Protein AF-A0A3S2VIX1-F1 (afdb_monomer_lite)

Structure (mmCIF, N/CA/C/O backbon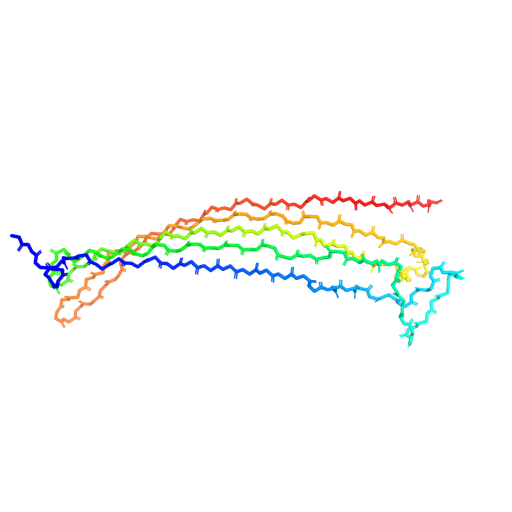e):
data_AF-A0A3S2VIX1-F1
#
_entry.id   AF-A0A3S2VIX1-F1
#
loop_
_atom_site.group_PDB
_atom_site.id
_atom_site.type_symbol
_atom_site.label_atom_id
_atom_site.label_alt_id
_atom_site.label_comp_id
_atom_site.label_asym_id
_atom_site.label_entity_id
_atom_site.label_seq_id
_atom_site.pdbx_PDB_ins_code
_atom_site.Cartn_x
_atom_site.Cartn_y
_atom_site.Cartn_z
_atom_site.occupancy
_atom_site.B_iso_or_equiv
_atom_site.auth_seq_id
_atom_site.auth_comp_id
_atom_site.auth_asym_id
_atom_site.auth_atom_id
_atom_site.pdbx_PDB_model_num
ATOM 1 N N . ARG A 1 1 ? -17.095 -20.732 28.061 1.00 46.91 1 ARG A N 1
ATOM 2 C CA . ARG A 1 1 ? -16.420 -20.996 26.765 1.00 46.91 1 ARG A CA 1
ATOM 3 C C . ARG A 1 1 ? -17.322 -20.384 25.707 1.00 46.91 1 ARG A C 1
ATOM 5 O O . ARG A 1 1 ? -18.407 -20.915 25.543 1.00 46.91 1 ARG A O 1
ATOM 12 N N . LEU A 1 2 ? -16.950 -19.245 25.122 1.00 51.06 2 LEU A N 1
ATOM 13 C CA . LEU A 1 2 ? -17.744 -18.605 24.065 1.00 51.06 2 LEU A CA 1
ATOM 14 C C . LEU A 1 2 ? -17.558 -19.406 22.773 1.00 51.06 2 LEU A C 1
ATOM 16 O O . LEU A 1 2 ? -16.425 -19.777 22.451 1.00 51.06 2 LEU A O 1
ATOM 20 N N . ALA A 1 3 ? -18.651 -19.739 22.088 1.00 57.62 3 ALA A N 1
ATOM 21 C CA . ALA A 1 3 ? -18.571 -20.293 20.744 1.00 57.62 3 ALA A CA 1
ATOM 22 C C . ALA A 1 3 ? -18.071 -19.189 19.785 1.00 57.62 3 ALA A C 1
ATOM 24 O O . ALA A 1 3 ? -18.241 -18.012 20.095 1.00 57.62 3 ALA A O 1
ATOM 25 N N . PRO A 1 4 ? -17.463 -19.513 18.626 1.00 61.47 4 PRO A N 1
ATOM 26 C CA . PRO A 1 4 ? -16.979 -18.507 17.669 1.00 61.47 4 PRO A CA 1
ATOM 27 C C . PRO A 1 4 ? -18.034 -17.459 17.273 1.00 61.47 4 PRO A C 1
ATOM 29 O O . PRO A 1 4 ? -17.694 -16.309 17.027 1.00 61.47 4 PRO A O 1
ATOM 32 N N . GLN A 1 5 ? -19.309 -17.854 17.279 1.00 65.81 5 GLN A N 1
ATOM 33 C CA . GLN A 1 5 ? -20.469 -17.004 16.996 1.00 65.81 5 GLN A CA 1
ATOM 34 C C . GLN A 1 5 ? -20.829 -16.002 18.113 1.00 65.81 5 GLN A C 1
ATOM 36 O O . GLN A 1 5 ? -21.554 -15.055 17.838 1.00 65.81 5 GLN A O 1
ATOM 41 N N . ASP A 1 6 ? -20.298 -16.160 19.329 1.00 79.81 6 ASP A N 1
ATOM 42 C CA . ASP A 1 6 ? -20.516 -15.235 20.455 1.00 79.81 6 ASP A CA 1
ATOM 43 C C . ASP A 1 6 ? -19.325 -14.275 20.651 1.00 79.81 6 ASP A C 1
ATOM 45 O O . ASP A 1 6 ? -19.187 -13.622 21.688 1.00 79.81 6 ASP A O 1
ATOM 49 N N . SER A 1 7 ? -18.389 -14.249 19.696 1.00 87.06 7 SER A N 1
ATOM 50 C CA . SER A 1 7 ? -17.207 -13.394 19.763 1.00 87.06 7 SER A CA 1
ATOM 51 C C . SER A 1 7 ? -17.592 -11.928 19.525 1.00 87.06 7 SER A C 1
ATOM 53 O O . SER A 1 7 ? -18.181 -11.629 18.489 1.00 87.06 7 SER A O 1
ATOM 55 N N . PRO A 1 8 ? -17.180 -10.983 20.392 1.00 93.12 8 PRO A N 1
ATOM 56 C CA . PRO A 1 8 ? -17.344 -9.549 20.127 1.00 93.12 8 PRO A CA 1
ATOM 57 C C . PRO A 1 8 ? -16.409 -9.037 19.016 1.00 93.12 8 PRO A C 1
ATOM 59 O O . PRO A 1 8 ? -16.492 -7.872 18.631 1.00 93.12 8 PRO A O 1
ATOM 62 N N . TRP A 1 9 ? -15.496 -9.882 18.526 1.00 94.88 9 TRP A N 1
ATOM 63 C CA . TRP A 1 9 ? -14.519 -9.551 17.493 1.00 94.88 9 TRP A CA 1
ATOM 64 C C . TRP A 1 9 ? -14.938 -10.046 16.106 1.00 94.88 9 TRP A C 1
ATOM 66 O O . TRP A 1 9 ? -15.166 -11.244 15.932 1.00 94.88 9 TRP A O 1
ATOM 76 N N . ASP A 1 10 ? -14.888 -9.149 15.120 1.00 95.50 10 ASP A N 1
ATOM 77 C CA . ASP A 1 10 ? -14.826 -9.454 13.683 1.00 95.50 10 ASP A CA 1
ATOM 78 C C . ASP A 1 10 ? -13.437 -9.061 13.162 1.00 95.50 10 ASP A C 1
ATOM 80 O O . ASP A 1 10 ? -13.040 -7.894 13.216 1.00 95.50 10 ASP A O 1
ATOM 84 N N . VAL A 1 11 ? -12.671 -10.041 12.681 1.00 96.94 11 VAL A N 1
ATOM 85 C CA . VAL A 1 11 ? -11.300 -9.838 12.205 1.00 96.94 11 VAL A CA 1
ATOM 86 C C . VAL A 1 11 ? -11.146 -10.412 10.803 1.00 96.94 11 VAL A C 1
ATOM 88 O O . VAL A 1 11 ? -11.430 -11.583 10.563 1.00 96.94 11 VAL A O 1
ATOM 91 N N . GLN A 1 12 ? -10.620 -9.600 9.887 1.00 98.19 12 GLN A N 1
ATOM 92 C CA . GLN A 1 12 ? -10.318 -9.998 8.516 1.00 98.19 12 GLN A CA 1
ATOM 93 C C . GLN A 1 12 ? -8.891 -9.599 8.136 1.00 98.19 12 GLN A C 1
ATOM 95 O O . GLN A 1 12 ? -8.517 -8.431 8.228 1.00 98.19 12 GLN A O 1
ATOM 100 N N . LEU A 1 13 ? -8.126 -10.567 7.629 1.00 98.31 13 LEU A N 1
ATOM 101 C CA . LEU A 1 13 ? -6.862 -10.333 6.938 1.00 98.31 13 LEU A CA 1
ATOM 102 C C . LEU A 1 13 ? -7.081 -10.474 5.429 1.00 98.31 13 LEU A C 1
ATOM 104 O O . LEU A 1 13 ? -7.580 -11.497 4.967 1.00 98.31 13 LEU A O 1
ATOM 108 N N . THR A 1 14 ? -6.679 -9.460 4.672 1.00 98.56 14 THR A N 1
ATOM 109 C CA . THR A 1 14 ? -6.657 -9.472 3.206 1.00 98.56 14 THR A CA 1
ATOM 110 C C . THR A 1 14 ? -5.217 -9.373 2.735 1.00 98.56 14 THR A C 1
ATOM 112 O O . THR A 1 14 ? -4.477 -8.511 3.206 1.00 98.56 14 THR A O 1
ATOM 115 N N . LEU A 1 15 ? -4.824 -10.238 1.805 1.00 98.25 15 LEU A N 1
ATOM 116 C CA . LEU A 1 15 ? -3.513 -10.221 1.161 1.00 98.25 15 LEU A CA 1
ATOM 117 C C . LEU A 1 15 ? -3.717 -10.046 -0.343 1.00 98.25 15 LEU A C 1
ATOM 119 O O . LEU A 1 15 ? -4.597 -10.688 -0.916 1.00 98.25 15 LEU A O 1
ATOM 123 N N . ALA A 1 16 ? -2.904 -9.208 -0.976 1.00 97.50 16 ALA A N 1
ATOM 124 C CA . ALA A 1 16 ? -2.885 -9.057 -2.424 1.00 97.50 16 ALA A CA 1
ATOM 125 C C . ALA A 1 16 ? -1.446 -9.010 -2.940 1.00 97.50 16 ALA A C 1
ATOM 127 O O . ALA A 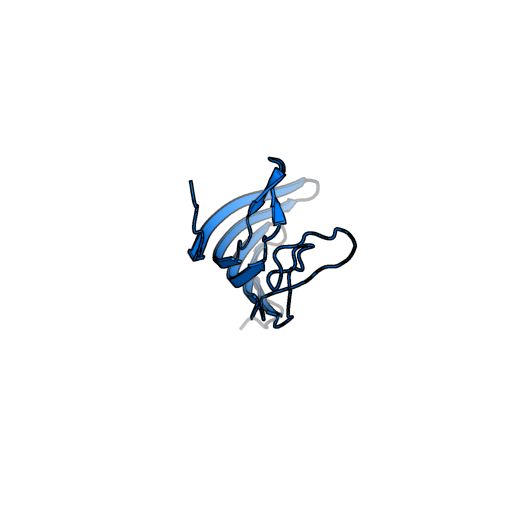1 16 ? -0.538 -8.525 -2.264 1.00 97.50 16 ALA A O 1
ATOM 128 N N . GLY A 1 17 ? -1.250 -9.527 -4.148 1.00 96.75 17 GLY A N 1
ATOM 129 C CA . GLY A 1 17 ? 0.032 -9.513 -4.831 1.00 96.75 17 GLY A CA 1
ATOM 130 C C . GLY A 1 17 ? -0.165 -9.331 -6.326 1.00 96.75 17 GLY A C 1
ATOM 131 O O . GLY A 1 17 ? -1.068 -9.932 -6.907 1.00 96.75 17 GLY A O 1
ATOM 132 N N . THR A 1 18 ? 0.693 -8.518 -6.929 1.00 94.75 18 THR A N 1
ATOM 133 C CA . THR A 1 18 ? 0.747 -8.293 -8.371 1.00 94.75 18 THR A CA 1
ATOM 134 C C . THR A 1 18 ? 2.150 -8.624 -8.846 1.00 94.75 18 THR A C 1
ATOM 136 O O . THR A 1 18 ? 3.131 -8.096 -8.322 1.00 94.75 18 THR A O 1
ATOM 139 N N . PHE A 1 19 ? 2.226 -9.494 -9.848 1.00 93.25 19 PHE A N 1
ATOM 140 C CA . PHE A 1 19 ? 3.467 -9.886 -10.497 1.00 93.25 19 PHE A CA 1
ATOM 141 C C . PHE A 1 19 ? 3.307 -9.629 -11.987 1.00 93.25 19 PHE A C 1
ATOM 143 O O . PHE A 1 19 ? 2.582 -10.355 -12.666 1.00 93.25 19 PHE A O 1
ATOM 150 N N . ASP A 1 20 ? 3.964 -8.586 -12.480 1.00 89.19 20 ASP A N 1
ATOM 151 C CA . ASP A 1 20 ? 4.010 -8.267 -13.901 1.00 89.19 20 ASP A CA 1
ATOM 152 C C . ASP A 1 20 ? 5.410 -8.544 -14.443 1.00 89.19 20 ASP A C 1
ATOM 154 O O . ASP A 1 20 ? 6.424 -8.223 -13.811 1.00 89.19 20 ASP A O 1
ATOM 158 N N . ARG A 1 21 ? 5.449 -9.196 -15.598 1.00 86.50 21 ARG A N 1
ATOM 159 C CA . ARG A 1 21 ? 6.650 -9.543 -16.366 1.00 86.50 21 ARG A CA 1
ATOM 160 C C . ARG A 1 21 ? 6.506 -9.106 -17.823 1.00 86.50 21 ARG A C 1
ATOM 162 O O . ARG A 1 21 ? 7.182 -9.652 -18.685 1.00 86.50 21 ARG A O 1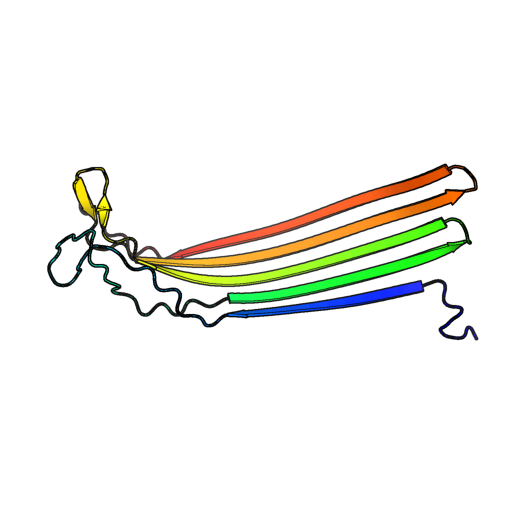
ATOM 169 N N . GLY A 1 22 ? 5.560 -8.214 -18.103 1.00 70.31 22 GLY A N 1
ATOM 170 C CA . GLY A 1 22 ? 5.305 -7.705 -19.433 1.00 70.31 22 GLY A CA 1
ATOM 171 C C . GLY A 1 22 ? 6.456 -6.842 -19.927 1.00 70.31 22 GLY A C 1
ATOM 172 O O . GLY A 1 22 ? 6.896 -5.913 -19.245 1.00 70.31 22 GLY A O 1
ATOM 173 N N . ASP A 1 23 ? 6.879 -7.116 -21.157 1.00 64.44 23 ASP A N 1
ATOM 174 C CA . ASP A 1 23 ? 7.834 -6.291 -21.885 1.00 64.44 23 ASP A CA 1
ATOM 175 C C . ASP A 1 23 ? 7.143 -4.971 -22.266 1.00 64.44 23 ASP A C 1
ATOM 177 O O . ASP A 1 23 ? 6.509 -4.829 -23.314 1.00 64.44 23 ASP A O 1
ATOM 181 N N . THR A 1 24 ? 7.200 -3.992 -21.366 1.00 60.00 24 THR A N 1
ATOM 182 C CA . THR A 1 24 ? 6.757 -2.623 -21.649 1.00 60.00 24 THR A CA 1
ATOM 183 C C . THR A 1 24 ? 7.887 -1.893 -22.351 1.00 60.00 24 THR A C 1
ATOM 185 O O . THR A 1 24 ? 8.688 -1.201 -21.730 1.00 60.00 24 THR A O 1
ATOM 188 N N . THR A 1 25 ? 7.964 -2.076 -23.665 1.00 64.81 25 THR A N 1
ATOM 189 C CA . THR A 1 25 ? 8.955 -1.401 -24.498 1.00 64.81 25 THR A CA 1
ATOM 190 C C . THR A 1 25 ? 8.447 -0.036 -24.941 1.00 64.81 25 THR A C 1
ATOM 192 O O . THR A 1 25 ? 7.442 0.070 -25.643 1.00 64.81 25 THR A O 1
ATOM 195 N N . SER A 1 26 ? 9.165 1.022 -24.562 1.00 64.19 26 SER A N 1
ATOM 196 C CA . SER A 1 26 ? 8.988 2.340 -25.171 1.00 64.19 26 SER A CA 1
ATOM 197 C C . SER A 1 26 ? 9.643 2.342 -26.548 1.00 64.19 26 SER A C 1
ATOM 199 O O . SER A 1 26 ? 10.833 2.046 -26.686 1.00 64.19 26 SER A O 1
ATOM 201 N N . TYR A 1 27 ? 8.851 2.658 -27.569 1.00 73.44 27 TYR A N 1
ATOM 202 C CA . TYR A 1 27 ? 9.336 2.823 -28.932 1.00 73.44 27 TYR A CA 1
ATOM 203 C C . TYR A 1 27 ? 9.438 4.306 -29.261 1.00 73.44 27 TYR A C 1
ATOM 205 O O . TYR A 1 27 ? 8.510 5.074 -29.005 1.00 73.44 27 TYR A O 1
ATOM 213 N N . THR A 1 28 ? 10.543 4.700 -29.879 1.00 75.81 28 THR A N 1
ATOM 214 C CA . THR A 1 28 ? 10.804 6.081 -30.265 1.00 75.81 28 THR A CA 1
ATOM 215 C C . THR A 1 28 ? 10.867 6.209 -31.787 1.00 75.81 28 THR A C 1
ATOM 217 O O . THR A 1 28 ? 11.312 5.289 -32.471 1.00 75.81 28 THR A O 1
ATOM 220 N N . PRO A 1 29 ? 10.434 7.333 -32.379 1.00 79.12 29 PRO A N 1
ATOM 221 C CA . PRO A 1 29 ? 10.544 7.584 -33.822 1.00 79.12 29 PRO A CA 1
ATOM 222 C C . PRO A 1 29 ? 11.989 7.833 -34.302 1.00 79.12 29 PRO A C 1
ATOM 224 O O . PRO A 1 29 ? 12.201 8.370 -35.387 1.00 79.12 29 PRO A O 1
ATOM 227 N N . PHE A 1 30 ? 13.001 7.496 -33.500 1.00 79.06 30 PHE A N 1
ATOM 228 C CA . PHE A 1 30 ? 14.409 7.696 -33.814 1.00 79.06 30 PHE A CA 1
ATOM 229 C C . PHE A 1 30 ? 15.076 6.361 -34.140 1.00 79.06 30 PHE A C 1
ATOM 231 O O . PHE A 1 30 ? 14.999 5.415 -33.364 1.00 79.06 30 PHE A O 1
ATOM 238 N N . ASN A 1 31 ? 15.748 6.278 -35.287 1.00 79.44 31 ASN A N 1
ATOM 239 C CA . ASN A 1 31 ? 16.518 5.101 -35.661 1.00 79.44 31 ASN A CA 1
ATOM 240 C C . ASN A 1 31 ? 17.980 5.255 -35.200 1.00 79.44 31 ASN A C 1
ATOM 242 O O . ASN A 1 31 ? 18.740 5.998 -35.830 1.00 79.44 31 ASN A O 1
ATOM 246 N N . PRO A 1 32 ? 18.424 4.516 -34.169 1.00 69.44 32 PRO A N 1
ATOM 247 C CA . PRO A 1 32 ? 19.789 4.620 -33.661 1.00 69.44 32 PRO A CA 1
ATOM 248 C C . PRO A 1 32 ? 20.844 4.098 -34.645 1.00 69.44 32 PRO A C 1
ATOM 250 O O . PRO A 1 32 ? 21.998 4.508 -34.569 1.00 69.44 32 PRO A O 1
ATOM 253 N N . ALA A 1 33 ? 20.473 3.236 -35.599 1.00 75.88 33 ALA A N 1
ATOM 254 C CA . ALA A 1 33 ? 21.417 2.674 -36.564 1.00 75.88 33 ALA A CA 1
ATOM 255 C C . ALA A 1 33 ? 21.891 3.694 -37.611 1.00 75.88 33 ALA A C 1
ATOM 257 O O . ALA A 1 33 ? 22.950 3.512 -38.208 1.00 75.88 33 ALA A O 1
ATOM 258 N N . ASN A 1 34 ? 21.109 4.745 -37.872 1.00 79.50 34 ASN A N 1
ATOM 259 C CA . ASN A 1 34 ? 21.435 5.749 -38.888 1.00 79.50 34 ASN A CA 1
ATOM 260 C C . ASN A 1 34 ? 21.188 7.204 -38.450 1.00 79.50 34 ASN A C 1
ATOM 262 O O . ASN A 1 34 ? 21.399 8.115 -39.246 1.00 79.50 34 ASN A O 1
ATOM 266 N N . GLY A 1 35 ? 20.744 7.434 -37.212 1.00 74.94 35 GLY A N 1
ATOM 267 C CA . GLY A 1 35 ? 20.505 8.765 -36.656 1.00 74.94 35 GLY A CA 1
ATOM 268 C C . GLY A 1 35 ? 19.284 9.500 -37.223 1.00 74.94 35 GLY A C 1
ATOM 269 O O . GLY A 1 35 ? 19.171 10.711 -37.043 1.00 74.94 35 GLY A O 1
ATOM 270 N N . HIS A 1 36 ? 18.391 8.809 -37.938 1.00 80.81 36 HIS A N 1
ATOM 271 C CA . HIS A 1 36 ? 17.254 9.423 -38.627 1.00 80.81 36 HIS A CA 1
ATOM 272 C C . HIS A 1 36 ? 15.978 9.416 -37.774 1.00 80.81 36 HIS A C 1
ATOM 274 O O . HIS A 1 36 ? 15.633 8.403 -37.168 1.00 80.81 36 HIS A O 1
ATOM 280 N N . PHE A 1 37 ? 15.226 10.517 -37.807 1.00 79.31 37 PHE A N 1
ATOM 281 C CA . PHE A 1 37 ? 13.912 10.636 -37.173 1.00 79.31 37 PHE A CA 1
ATOM 282 C C . PHE A 1 37 ? 12.779 10.438 -38.194 1.00 79.31 37 PHE A C 1
ATOM 284 O O . PHE A 1 37 ? 12.727 11.133 -39.206 1.00 79.31 37 PHE A O 1
ATOM 291 N N . ASP A 1 38 ? 11.843 9.530 -37.919 1.00 80.44 38 ASP A N 1
ATOM 292 C CA . ASP A 1 38 ? 10.631 9.298 -38.710 1.00 80.44 38 ASP A CA 1
ATOM 293 C C . ASP A 1 38 ? 9.411 9.132 -37.795 1.00 80.44 38 ASP A C 1
ATOM 295 O O . ASP A 1 38 ? 9.239 8.121 -37.119 1.00 80.44 38 ASP A O 1
ATOM 299 N N . LYS A 1 39 ? 8.508 10.114 -37.815 1.00 81.50 39 LYS A N 1
ATOM 300 C CA . LYS A 1 39 ? 7.299 10.114 -36.977 1.00 81.50 39 LYS A CA 1
ATOM 301 C C . LYS A 1 39 ? 6.326 8.961 -37.260 1.00 81.50 39 LYS A C 1
ATOM 303 O O . LYS A 1 39 ? 5.421 8.745 -36.461 1.00 81.50 39 LYS A O 1
ATOM 308 N N . PHE A 1 40 ? 6.463 8.265 -38.388 1.00 85.56 40 PHE A N 1
ATOM 309 C CA . PHE A 1 40 ? 5.593 7.151 -38.772 1.00 85.56 40 PHE A CA 1
ATOM 310 C C . PHE A 1 40 ? 6.218 5.780 -38.525 1.00 85.56 40 PHE A C 1
ATOM 312 O O . PHE A 1 40 ? 5.568 4.762 -38.764 1.00 85.56 40 PHE A O 1
ATOM 319 N N . LYS A 1 41 ? 7.465 5.734 -38.048 1.00 82.56 41 LYS A N 1
ATOM 320 C CA . LYS A 1 41 ? 8.174 4.485 -37.804 1.00 82.56 41 LYS A CA 1
ATOM 321 C C . LYS A 1 41 ? 8.943 4.555 -36.499 1.00 82.56 41 LYS A C 1
ATOM 323 O O . LYS A 1 41 ? 9.859 5.354 -36.353 1.00 82.56 41 LYS A O 1
ATOM 328 N N . THR A 1 42 ? 8.596 3.671 -35.576 1.00 80.31 42 THR A N 1
ATOM 329 C CA . THR A 1 42 ? 9.210 3.630 -34.254 1.00 80.31 42 THR A CA 1
ATOM 330 C C . THR A 1 42 ? 10.171 2.455 -34.116 1.00 80.31 42 THR A C 1
ATOM 332 O O . THR A 1 42 ? 9.966 1.387 -34.692 1.00 80.31 42 THR A O 1
ATOM 335 N N . TYR A 1 43 ? 11.221 2.657 -33.336 1.00 76.81 43 TYR A N 1
ATOM 336 C CA . TYR A 1 43 ? 12.276 1.704 -33.035 1.00 76.81 43 TYR A CA 1
ATOM 337 C C . TYR A 1 43 ? 12.397 1.595 -31.520 1.00 76.81 43 TYR A C 1
ATOM 339 O O . TYR A 1 43 ? 12.019 2.507 -30.793 1.00 76.81 43 TYR A O 1
ATOM 347 N N . SER A 1 44 ? 12.929 0.483 -31.036 1.00 71.75 44 SER A N 1
ATOM 348 C CA . SER A 1 44 ? 13.445 0.423 -29.677 1.00 71.75 44 SER A CA 1
ATOM 349 C C . SER A 1 44 ? 14.820 -0.211 -29.730 1.00 71.75 44 SER A C 1
ATOM 351 O O . SER A 1 44 ? 15.012 -1.226 -30.403 1.00 71.75 44 SER A O 1
ATOM 353 N N . SER A 1 45 ? 15.782 0.434 -29.080 1.00 67.75 45 SER A N 1
ATOM 354 C CA . SER A 1 45 ? 17.132 -0.103 -28.899 1.00 67.75 45 SER A CA 1
ATOM 355 C C . SER A 1 45 ? 17.245 -1.011 -27.672 1.00 67.75 45 SER A C 1
ATOM 357 O O . SER A 1 45 ? 18.283 -1.641 -27.469 1.00 67.75 45 SER A O 1
ATOM 359 N N . LEU A 1 46 ? 16.183 -1.072 -26.864 1.00 71.25 46 LEU A N 1
ATOM 360 C CA . LEU A 1 46 ? 16.146 -1.752 -25.581 1.00 71.25 46 LEU A CA 1
ATOM 361 C C . LEU A 1 46 ? 15.397 -3.086 -25.687 1.00 71.25 46 LEU A C 1
ATOM 363 O O . LEU A 1 46 ? 14.397 -3.206 -26.394 1.00 71.25 46 LEU A O 1
ATOM 367 N N . ASP A 1 47 ? 15.863 -4.066 -24.915 1.00 71.75 47 ASP A N 1
ATOM 368 C CA . ASP A 1 47 ? 15.101 -5.254 -24.508 1.00 71.75 47 ASP A CA 1
ATOM 369 C C . ASP A 1 47 ? 14.764 -5.087 -23.012 1.00 71.75 47 ASP A C 1
ATOM 371 O O . ASP A 1 47 ? 15.457 -5.656 -22.158 1.00 71.75 47 ASP A O 1
ATOM 375 N N . PRO A 1 48 ? 13.802 -4.206 -22.664 1.00 69.00 48 PRO A N 1
ATOM 376 C CA . PRO A 1 48 ? 13.604 -3.788 -21.287 1.00 69.00 48 PRO A CA 1
ATOM 377 C C . PRO A 1 48 ? 13.013 -4.932 -20.469 1.00 69.00 48 PRO A C 1
ATOM 379 O O . PRO A 1 48 ? 11.898 -5.388 -20.708 1.00 69.00 48 PRO A O 1
ATOM 382 N N . LYS A 1 49 ? 13.738 -5.355 -19.429 1.00 74.62 49 LYS A N 1
ATOM 383 C CA . LYS A 1 49 ? 13.254 -6.327 -18.435 1.00 74.62 49 LYS A CA 1
ATOM 384 C C . LYS A 1 49 ? 12.417 -5.635 -17.360 1.00 74.62 49 LYS A C 1
ATOM 386 O 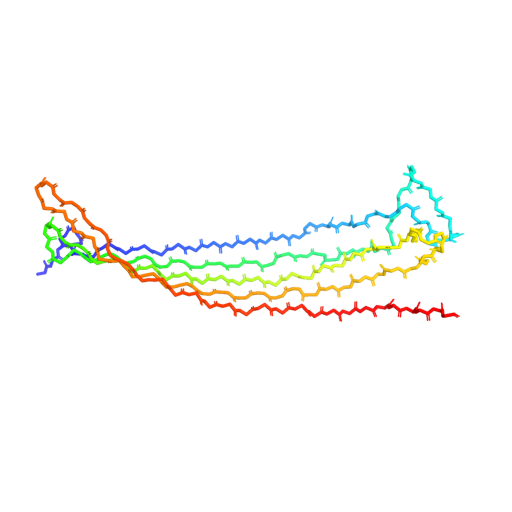O . LYS A 1 49 ? 12.677 -5.785 -16.162 1.00 74.62 49 LYS A O 1
ATOM 391 N N . ASN A 1 50 ? 11.433 -4.854 -17.802 1.00 81.38 50 ASN A N 1
ATOM 392 C CA . ASN A 1 50 ? 10.485 -4.203 -16.912 1.00 81.38 50 ASN A CA 1
ATOM 393 C C . ASN A 1 50 ? 9.696 -5.272 -16.163 1.00 81.38 50 ASN A C 1
ATOM 395 O O . ASN A 1 50 ? 9.251 -6.275 -16.719 1.00 81.38 50 ASN A O 1
ATOM 399 N N . LYS A 1 51 ? 9.566 -5.076 -14.858 1.00 87.81 51 LYS A N 1
ATOM 400 C CA . LYS A 1 51 ? 8.791 -5.961 -14.000 1.00 87.81 51 LYS A CA 1
ATOM 401 C C . LYS A 1 51 ? 8.175 -5.152 -12.885 1.00 87.81 51 LYS A C 1
ATOM 403 O O . LYS A 1 51 ? 8.760 -4.170 -12.441 1.00 87.81 51 LYS A O 1
ATOM 408 N N . LEU A 1 52 ? 7.031 -5.605 -12.406 1.00 90.38 52 LEU A N 1
ATOM 409 C CA . LEU A 1 52 ? 6.428 -5.092 -11.189 1.00 90.38 52 LEU A CA 1
ATOM 410 C C . LEU A 1 52 ? 6.265 -6.254 -10.224 1.00 90.38 52 LEU A C 1
ATOM 412 O O . LEU A 1 52 ? 5.595 -7.237 -10.541 1.00 90.38 52 LEU A O 1
ATOM 416 N N . ASP A 1 53 ? 6.878 -6.124 -9.055 1.00 92.44 53 ASP A N 1
ATOM 417 C CA . ASP A 1 53 ? 6.597 -6.963 -7.900 1.00 92.44 53 ASP A CA 1
ATOM 418 C C . ASP A 1 53 ? 5.954 -6.069 -6.842 1.00 92.44 53 ASP A C 1
ATOM 420 O O . ASP A 1 53 ? 6.609 -5.187 -6.287 1.00 92.44 53 ASP A O 1
ATOM 424 N N . GLN A 1 54 ? 4.661 -6.268 -6.587 1.00 96.12 54 GLN A N 1
ATOM 425 C CA . GLN A 1 54 ? 3.909 -5.510 -5.591 1.00 96.12 54 GLN A CA 1
ATOM 426 C C . GLN A 1 54 ? 3.188 -6.458 -4.641 1.00 96.12 54 GLN A C 1
ATOM 428 O O . GLN A 1 54 ? 2.583 -7.443 -5.062 1.00 96.12 54 GLN A O 1
ATOM 433 N N . GLY A 1 55 ? 3.205 -6.124 -3.355 1.00 97.94 55 GLY A N 1
ATOM 434 C CA . GLY A 1 55 ? 2.465 -6.837 -2.323 1.00 97.94 55 GLY A CA 1
ATOM 435 C C . GLY A 1 55 ? 1.755 -5.877 -1.384 1.00 97.94 55 GLY A C 1
ATOM 436 O O . GLY A 1 55 ? 2.248 -4.780 -1.110 1.00 97.94 55 GLY A O 1
ATOM 437 N N . SER A 1 56 ? 0.601 -6.296 -0.873 1.00 98.06 56 SER A N 1
ATOM 438 C CA . SER A 1 56 ? -0.108 -5.581 0.180 1.00 98.06 56 SER A CA 1
ATOM 439 C C . SER A 1 56 ? -0.806 -6.520 1.158 1.00 98.06 56 SER A C 1
ATOM 441 O O . SER A 1 56 ? -1.200 -7.642 0.830 1.00 98.06 56 SER A O 1
ATOM 443 N N . ALA A 1 57 ? -0.941 -6.044 2.391 1.00 98.56 57 ALA A N 1
ATOM 444 C CA . ALA A 1 57 ? -1.657 -6.707 3.465 1.00 98.56 57 ALA A CA 1
ATOM 445 C C . ALA A 1 57 ? -2.540 -5.690 4.188 1.00 98.56 57 ALA A C 1
ATOM 447 O O . ALA A 1 57 ? -2.094 -4.586 4.505 1.00 98.56 57 ALA A O 1
ATOM 448 N N . VAL A 1 58 ? -3.784 -6.070 4.468 1.00 98.69 58 VAL A N 1
ATOM 449 C CA . VAL A 1 58 ? -4.740 -5.255 5.219 1.00 98.69 58 VAL A CA 1
ATOM 450 C C . VAL A 1 58 ? -5.344 -6.096 6.329 1.00 98.69 58 VAL A C 1
ATOM 452 O O . VAL A 1 58 ? -5.987 -7.109 6.061 1.00 98.69 58 VAL A O 1
ATOM 455 N N . LEU A 1 59 ? -5.159 -5.663 7.572 1.00 98.75 59 LEU A N 1
ATOM 456 C CA . LEU A 1 59 ? -5.807 -6.239 8.742 1.00 98.75 59 LEU A CA 1
ATOM 457 C C . LEU A 1 59 ? -6.917 -5.296 9.203 1.00 98.75 59 LEU A C 1
ATOM 459 O O . LEU A 1 59 ? -6.644 -4.173 9.626 1.00 98.75 59 LEU A O 1
ATOM 463 N N . ARG A 1 60 ? -8.163 -5.766 9.148 1.00 98.56 60 ARG A N 1
ATOM 464 C CA . ARG A 1 60 ? -9.307 -5.118 9.791 1.00 98.56 60 ARG A CA 1
ATOM 465 C C . ARG A 1 60 ? -9.657 -5.882 11.058 1.00 98.56 60 ARG A C 1
ATOM 467 O O . ARG A 1 60 ? -9.841 -7.092 11.003 1.00 98.56 60 ARG A O 1
ATOM 474 N N . ALA A 1 61 ? -9.816 -5.165 12.161 1.00 98.44 61 ALA A N 1
ATOM 475 C CA . ALA A 1 61 ? -10.390 -5.687 13.391 1.00 98.44 61 ALA A CA 1
ATOM 476 C C . ALA A 1 61 ? -11.503 -4.753 13.868 1.00 98.44 61 ALA A C 1
ATOM 478 O O . ALA A 1 61 ? -11.294 -3.546 13.976 1.00 98.44 61 ALA A O 1
ATOM 479 N N . ILE A 1 62 ? -12.675 -5.309 14.145 1.00 98.00 62 ILE A N 1
ATOM 480 C CA . ILE A 1 62 ? -13.813 -4.622 14.747 1.00 98.00 62 ILE A CA 1
ATOM 481 C C . ILE A 1 62 ? -14.094 -5.300 16.083 1.00 98.00 62 ILE A C 1
ATOM 483 O O . ILE A 1 62 ? -14.166 -6.525 16.151 1.00 98.00 62 ILE A O 1
ATOM 487 N N . TYR A 1 63 ? -14.238 -4.501 17.131 1.00 97.50 63 TYR A N 1
ATOM 488 C CA . TYR A 1 63 ? -14.650 -4.936 18.454 1.00 97.50 63 TYR A CA 1
ATOM 489 C C . TYR A 1 63 ? -15.974 -4.278 18.817 1.00 97.50 63 TYR A C 1
ATOM 491 O O . TYR A 1 63 ? -16.056 -3.049 18.882 1.00 97.50 63 TYR A O 1
ATOM 499 N N . SER A 1 64 ? -16.991 -5.092 19.067 1.00 97.06 64 SER A N 1
ATOM 500 C CA . SER A 1 64 ? -18.273 -4.636 19.598 1.00 97.06 64 SER A CA 1
ATOM 501 C C . SER A 1 64 ? -18.116 -4.414 21.099 1.00 97.06 64 SER A C 1
ATOM 503 O O . SER A 1 64 ? -17.872 -5.361 21.848 1.00 97.06 64 SER A O 1
ATOM 505 N N . ILE A 1 65 ? -18.184 -3.154 21.527 1.00 95.88 65 ILE A N 1
ATOM 506 C CA . ILE A 1 65 ? -18.116 -2.783 22.946 1.00 95.88 65 ILE A CA 1
ATOM 507 C C . ILE A 1 65 ? -19.462 -3.108 23.601 1.00 95.88 65 ILE A C 1
ATOM 509 O O . ILE A 1 65 ? -19.492 -3.690 24.684 1.00 95.88 65 ILE A O 1
ATOM 513 N N . ASP A 1 66 ? -20.547 -2.767 22.905 1.00 94.50 66 ASP A N 1
ATOM 514 C CA . ASP A 1 66 ? -21.932 -3.116 23.211 1.00 94.50 66 ASP A CA 1
ATOM 515 C C . ASP A 1 66 ? -22.779 -3.107 21.918 1.00 94.50 66 ASP A C 1
ATOM 517 O O . ASP A 1 66 ? -22.234 -2.985 20.817 1.00 94.50 66 ASP A O 1
ATOM 521 N N . ASP A 1 67 ? -24.102 -3.241 22.050 1.00 93.38 67 ASP A N 1
ATOM 522 C CA . ASP A 1 67 ? -25.052 -3.294 20.925 1.00 93.38 67 ASP A CA 1
ATOM 523 C C . ASP A 1 67 ? -25.132 -1.989 20.107 1.00 93.38 67 ASP A C 1
ATOM 525 O O . ASP A 1 67 ? -25.629 -1.993 18.983 1.00 93.38 67 ASP A O 1
ATOM 529 N N . HIS A 1 68 ? -24.642 -0.873 20.650 1.00 95.94 68 HIS A N 1
ATOM 530 C CA . HIS A 1 68 ? -24.739 0.469 20.074 1.00 95.94 68 HIS A CA 1
ATOM 531 C C . HIS A 1 68 ? -23.376 1.069 19.723 1.00 95.94 68 HIS A C 1
ATOM 533 O O . HIS A 1 68 ? -23.331 2.124 19.096 1.00 95.94 68 H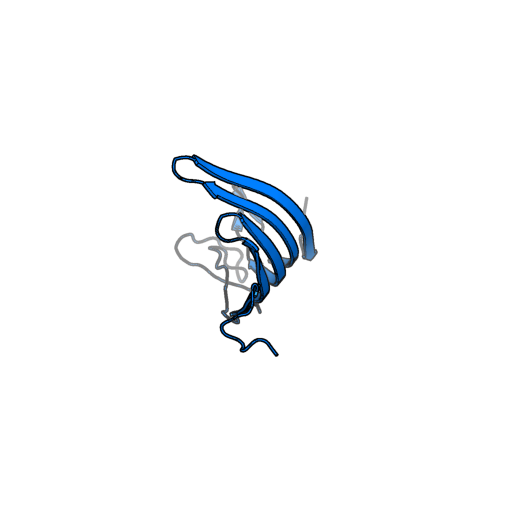IS A O 1
ATOM 539 N N . LEU A 1 69 ? -22.266 0.453 20.137 1.00 97.00 69 LEU A N 1
ATOM 540 C CA . LEU A 1 69 ? -20.927 1.025 20.025 1.00 97.00 69 LEU A CA 1
ATOM 541 C C . LEU A 1 69 ? -19.896 -0.021 19.597 1.00 97.00 69 LEU A C 1
ATOM 543 O O . LEU A 1 69 ? -19.693 -1.041 20.258 1.00 97.00 69 LEU A O 1
ATOM 547 N N . ASN A 1 70 ? -19.151 0.282 18.534 1.00 98.06 70 ASN A N 1
ATOM 548 C CA . ASN A 1 70 ? -18.008 -0.521 18.115 1.00 98.06 70 ASN A CA 1
ATOM 549 C C . ASN A 1 70 ? -16.751 0.314 17.876 1.00 98.06 70 ASN A C 1
ATOM 551 O O . ASN A 1 70 ? -16.793 1.488 17.503 1.00 98.06 70 ASN A O 1
ATOM 555 N N . PHE A 1 71 ? -15.611 -0.337 18.072 1.00 98.44 71 PHE A N 1
ATOM 556 C CA . PHE A 1 71 ? -14.302 0.175 17.713 1.00 98.44 71 PHE A CA 1
ATOM 557 C C . PHE A 1 71 ? -13.764 -0.592 16.510 1.00 98.44 71 PHE A C 1
ATOM 559 O O . PHE A 1 71 ? -13.717 -1.820 16.524 1.00 98.44 71 PHE A O 1
ATOM 566 N N . LYS A 1 72 ? -13.308 0.123 15.486 1.00 98.56 72 LYS A N 1
ATOM 567 C CA . LYS A 1 72 ? -12.711 -0.449 14.280 1.00 98.56 72 LYS A CA 1
ATOM 568 C C . LYS A 1 72 ? -11.276 0.035 14.123 1.00 98.56 72 LYS A C 1
ATOM 570 O O . LYS A 1 72 ? -10.995 1.226 14.185 1.00 98.56 72 LYS A O 1
ATOM 575 N N . SER A 1 73 ? -10.380 -0.902 13.854 1.00 98.69 73 SER A N 1
ATOM 576 C CA . SER A 1 73 ? -8.990 -0.668 13.479 1.00 98.69 73 SER A CA 1
ATOM 577 C C . SER A 1 73 ? -8.744 -1.238 12.087 1.00 98.69 73 SER A C 1
ATOM 579 O O . SER A 1 73 ? -9.126 -2.379 11.809 1.00 98.69 73 SER A O 1
ATOM 581 N N . VAL A 1 74 ? -8.115 -0.458 11.210 1.00 98.62 74 VAL A N 1
ATOM 582 C CA . VAL A 1 74 ? -7.654 -0.926 9.897 1.00 98.62 74 VAL A CA 1
ATOM 583 C C . VAL A 1 74 ? -6.185 -0.576 9.739 1.00 98.62 74 VAL A C 1
ATOM 585 O O . VAL A 1 74 ? -5.824 0.596 9.662 1.00 98.62 74 VAL A O 1
ATOM 588 N N . THR A 1 75 ? -5.339 -1.596 9.670 1.00 98.81 75 THR A N 1
ATOM 589 C CA . THR A 1 75 ? -3.914 -1.451 9.371 1.00 98.81 75 THR A CA 1
ATOM 590 C C . THR A 1 75 ? -3.676 -1.923 7.948 1.00 98.81 75 THR A C 1
ATOM 592 O O . THR A 1 75 ? -3.997 -3.068 7.631 1.00 98.81 75 THR A O 1
ATOM 595 N N . ALA A 1 76 ? -3.094 -1.081 7.099 1.00 98.56 76 ALA A N 1
ATOM 596 C CA . ALA A 1 76 ? -2.666 -1.487 5.766 1.00 98.56 76 ALA A CA 1
ATOM 597 C C . ALA A 1 76 ? -1.164 -1.292 5.595 1.00 98.56 76 ALA A C 1
ATOM 599 O O . ALA A 1 76 ? -0.577 -0.334 6.098 1.00 98.56 76 ALA A O 1
ATOM 600 N N . TRP A 1 77 ? -0.550 -2.187 4.838 1.00 98.50 77 TRP A N 1
ATOM 601 C CA . TRP A 1 77 ? 0.828 -2.078 4.397 1.00 98.50 77 TRP A CA 1
ATOM 602 C C . TRP A 1 77 ? 0.916 -2.497 2.936 1.00 98.50 77 TRP A C 1
ATOM 604 O O . TRP A 1 77 ? 0.292 -3.480 2.539 1.00 98.50 77 TRP A O 1
ATOM 614 N N . SER A 1 78 ? 1.680 -1.761 2.136 1.00 98.06 78 SER A N 1
ATOM 615 C CA . SER A 1 78 ? 1.965 -2.130 0.753 1.00 98.06 78 SER A CA 1
ATOM 616 C C . SER A 1 78 ? 3.376 -1.719 0.368 1.00 98.06 78 SER A C 1
ATOM 618 O O . SER A 1 78 ? 3.885 -0.687 0.815 1.00 98.06 78 SER A O 1
ATOM 620 N N . GLU A 1 79 ? 3.981 -2.512 -0.504 1.00 97.88 79 GLU A N 1
ATOM 621 C CA . GLU A 1 79 ? 5.290 -2.251 -1.087 1.00 97.88 79 GLU A CA 1
ATOM 622 C C . GLU A 1 79 ? 5.301 -2.636 -2.564 1.00 97.88 79 GLU A C 1
ATOM 624 O O . GLU A 1 79 ? 4.621 -3.584 -2.963 1.00 97.88 79 GLU A O 1
ATOM 629 N N . PHE A 1 80 ? 6.081 -1.906 -3.360 1.00 96.06 80 PHE A N 1
ATOM 630 C CA . PHE A 1 80 ? 6.459 -2.327 -4.701 1.00 96.06 80 PHE A CA 1
ATOM 631 C C . PHE A 1 80 ? 7.930 -2.030 -4.999 1.00 96.06 80 PHE A C 1
ATOM 633 O O . PHE A 1 80 ? 8.511 -1.069 -4.479 1.00 96.06 80 PHE A O 1
ATOM 640 N N . ASP A 1 81 ? 8.492 -2.843 -5.890 1.00 92.56 81 ASP A N 1
ATOM 641 C CA . ASP A 1 81 ? 9.780 -2.632 -6.548 1.00 92.56 81 ASP A CA 1
ATOM 642 C C . ASP A 1 81 ? 9.577 -2.783 -8.061 1.00 92.56 81 ASP A C 1
ATOM 644 O O . ASP A 1 81 ? 9.095 -3.816 -8.541 1.00 92.56 81 ASP A O 1
ATOM 648 N N . GLN A 1 82 ? 9.884 -1.718 -8.797 1.00 90.88 82 GLN A N 1
ATOM 649 C CA . GLN A 1 82 ? 9.669 -1.635 -10.232 1.00 90.88 82 GLN A CA 1
ATOM 650 C C . GLN A 1 82 ? 10.889 -1.012 -10.924 1.00 90.88 82 GLN A C 1
ATOM 652 O O . GLN A 1 82 ? 11.058 0.212 -10.880 1.00 90.88 82 GLN A O 1
ATOM 657 N N . PRO A 1 83 ? 11.733 -1.809 -11.601 1.00 87.88 83 PRO A N 1
ATOM 658 C CA . PRO A 1 83 ? 12.618 -1.286 -12.629 1.00 87.88 83 PRO A CA 1
ATOM 659 C C . PRO A 1 83 ? 11.798 -0.841 -13.844 1.00 87.88 83 PRO A C 1
ATOM 661 O O . PRO A 1 83 ? 10.929 -1.567 -14.331 1.00 87.88 83 PRO A O 1
ATOM 664 N N . VAL A 1 84 ? 12.098 0.361 -14.320 1.00 86.06 84 VAL A N 1
ATOM 665 C CA . VAL A 1 84 ? 11.531 0.963 -15.523 1.00 86.06 84 VAL A CA 1
ATOM 666 C C . VAL A 1 84 ? 12.690 1.397 -16.406 1.00 86.06 84 VAL A C 1
ATOM 668 O O . VAL A 1 84 ? 13.337 2.414 -16.155 1.00 86.06 84 VAL A O 1
ATOM 671 N N . ASP A 1 85 ? 12.956 0.584 -17.415 1.00 80.69 85 ASP A N 1
ATOM 672 C CA . ASP A 1 85 ? 13.887 0.832 -18.501 1.00 80.69 85 ASP A CA 1
ATOM 673 C C . ASP A 1 85 ? 13.106 1.357 -19.707 1.00 80.69 85 ASP A C 1
ATOM 675 O O . ASP A 1 85 ? 12.142 0.729 -20.165 1.00 80.69 85 ASP A O 1
ATOM 679 N N . TYR A 1 86 ? 13.470 2.546 -20.180 1.00 76.62 86 TYR A N 1
ATOM 680 C CA . TYR A 1 86 ? 12.790 3.188 -21.296 1.00 76.62 86 TYR A CA 1
ATOM 681 C C . TYR A 1 86 ? 13.738 4.005 -22.176 1.00 76.62 86 TYR A C 1
ATOM 683 O O . TYR A 1 86 ? 14.676 4.663 -21.714 1.00 76.62 86 TYR A O 1
ATOM 691 N N . ASP A 1 87 ? 13.432 3.978 -23.473 1.00 76.06 87 ASP A N 1
ATOM 692 C CA . ASP A 1 87 ? 14.100 4.743 -24.518 1.00 76.06 87 ASP A CA 1
ATOM 693 C C . ASP A 1 87 ? 13.326 6.052 -24.725 1.00 76.06 87 ASP A C 1
ATOM 695 O O . ASP A 1 87 ? 12.132 6.042 -25.030 1.00 76.06 87 ASP A O 1
ATOM 699 N N . ASN A 1 88 ? 14.009 7.175 -24.524 1.00 73.88 88 ASN A N 1
ATOM 700 C CA . ASN A 1 88 ? 13.522 8.531 -24.773 1.00 73.88 88 ASN A CA 1
ATOM 701 C C . ASN A 1 88 ? 14.298 9.218 -25.911 1.00 73.88 88 ASN A C 1
ATOM 703 O O . ASN A 1 88 ? 14.252 10.443 -26.050 1.00 73.88 88 ASN A O 1
ATOM 707 N N . SER A 1 89 ? 15.041 8.454 -26.715 1.00 74.12 89 SER A N 1
ATOM 708 C CA . SER A 1 89 ? 15.780 8.972 -27.865 1.00 74.12 89 SER A CA 1
ATOM 709 C C . SER A 1 89 ? 14.823 9.648 -28.838 1.00 74.12 89 SER A C 1
ATOM 711 O O . SER A 1 89 ? 13.711 9.185 -29.086 1.00 74.12 89 SER A O 1
ATOM 713 N N . GLY A 1 90 ? 15.226 10.778 -29.403 1.00 69.50 90 GLY A N 1
ATOM 714 C CA . GLY A 1 90 ? 14.303 11.552 -30.214 1.00 69.50 90 GLY A CA 1
ATOM 715 C C . GLY A 1 90 ? 14.817 12.929 -30.563 1.00 69.50 90 GLY A C 1
ATOM 716 O O . GLY A 1 90 ? 15.918 13.344 -30.194 1.00 69.50 90 GLY A O 1
ATOM 717 N N . GLN A 1 91 ? 13.988 13.656 -31.301 1.00 66.56 91 GLN A N 1
ATOM 718 C CA . GLN A 1 91 ? 14.249 15.052 -31.594 1.00 66.56 91 GLN A CA 1
ATOM 719 C C . GLN A 1 91 ? 13.752 15.908 -30.428 1.00 66.56 91 GLN A C 1
ATOM 721 O O . GLN A 1 91 ? 12.564 15.889 -30.106 1.00 66.56 91 GLN A O 1
ATOM 726 N N . ALA A 1 92 ? 14.651 16.658 -29.786 1.00 61.56 92 ALA A N 1
ATOM 727 C CA . ALA A 1 92 ? 14.232 17.657 -28.814 1.00 61.56 92 ALA A CA 1
ATOM 728 C C . ALA A 1 92 ? 13.455 18.775 -29.531 1.00 61.56 92 ALA A C 1
ATOM 730 O O . ALA A 1 92 ? 13.732 19.093 -30.688 1.00 61.56 92 ALA A O 1
ATOM 731 N N . ASN A 1 93 ? 12.533 19.438 -28.827 1.00 55.97 93 ASN A N 1
ATOM 732 C CA . ASN A 1 93 ? 11.790 20.589 -29.366 1.00 55.97 93 ASN A CA 1
ATOM 733 C C . ASN A 1 93 ? 12.703 21.747 -29.826 1.00 55.97 93 ASN A C 1
ATOM 735 O O . ASN A 1 93 ? 12.260 22.616 -30.570 1.00 55.97 93 ASN A O 1
ATOM 739 N N . SER A 1 94 ? 13.976 21.757 -29.414 1.00 56.47 94 SER A N 1
ATOM 740 C CA . SER A 1 94 ? 15.007 22.688 -29.888 1.00 56.47 94 SER A CA 1
ATOM 741 C C . SER A 1 94 ? 15.545 22.369 -31.291 1.00 56.47 94 SER A C 1
ATOM 743 O O . SER A 1 94 ? 16.422 23.077 -31.777 1.00 56.47 94 SER A O 1
ATOM 745 N N . GLY A 1 95 ? 15.075 21.300 -31.941 1.00 56.22 95 GLY A N 1
ATOM 746 C CA . GLY A 1 95 ? 15.546 20.848 -33.253 1.00 56.22 95 GLY A CA 1
ATOM 747 C C . GLY A 1 95 ? 16.811 19.986 -33.201 1.00 56.22 95 GLY A C 1
ATOM 748 O O . GLY A 1 95 ? 17.082 19.257 -34.155 1.00 56.22 95 GLY A O 1
ATOM 749 N N . THR A 1 96 ? 17.544 20.002 -32.086 1.00 56.00 96 THR A N 1
ATOM 750 C CA . THR A 1 96 ? 18.698 19.135 -31.833 1.00 56.00 96 THR A CA 1
ATOM 751 C C . THR A 1 96 ? 18.215 17.717 -31.525 1.00 56.00 96 THR A C 1
ATOM 753 O O . THR A 1 96 ? 17.429 17.507 -30.600 1.00 56.00 96 THR A O 1
ATOM 756 N N . ALA A 1 97 ? 18.667 16.723 -32.289 1.00 54.94 97 ALA A N 1
ATOM 757 C CA . ALA A 1 97 ? 18.467 15.331 -31.902 1.00 54.94 97 ALA A CA 1
ATOM 758 C C . ALA A 1 97 ? 19.200 15.086 -30.577 1.00 54.94 97 ALA A C 1
ATOM 760 O O . ALA A 1 97 ? 20.362 15.467 -30.444 1.00 54.94 97 ALA A O 1
ATOM 761 N N . SER A 1 98 ? 18.538 14.462 -29.604 1.00 57.75 98 SER A N 1
ATOM 762 C CA . SER A 1 98 ? 19.248 13.801 -28.515 1.00 57.75 98 SER A CA 1
ATOM 763 C C . SER A 1 98 ? 19.372 12.341 -28.940 1.00 57.75 98 SER A C 1
ATOM 765 O O . SER A 1 98 ? 18.390 11.601 -28.852 1.00 57.75 98 SER A O 1
ATOM 767 N N . PRO A 1 99 ? 20.514 11.959 -29.542 1.00 60.34 99 PRO A N 1
ATOM 768 C CA . PRO A 1 99 ? 20.579 10.757 -30.359 1.00 60.34 99 PRO A CA 1
ATOM 769 C C . PRO A 1 99 ? 20.380 9.481 -29.540 1.00 60.34 99 PRO A C 1
ATOM 771 O O . PRO A 1 99 ? 19.905 8.500 -30.090 1.00 60.34 99 PRO A O 1
ATOM 774 N N . ILE A 1 100 ? 20.709 9.470 -28.244 1.00 66.50 100 ILE A N 1
ATOM 775 C CA . ILE A 1 100 ? 20.451 8.322 -27.368 1.00 66.50 100 ILE A CA 1
ATOM 776 C C . ILE A 1 100 ? 20.084 8.837 -25.973 1.00 66.50 100 ILE A C 1
ATOM 778 O O . ILE A 1 100 ? 20.889 9.518 -25.339 1.00 66.50 100 ILE A O 1
ATOM 782 N N . GLN A 1 101 ? 18.880 8.515 -25.494 1.00 72.31 101 GLN A N 1
ATOM 783 C CA . GLN A 1 101 ? 18.442 8.786 -24.120 1.00 72.31 101 GLN A CA 1
ATOM 784 C C . GLN A 1 101 ? 17.808 7.543 -23.500 1.00 72.31 101 GLN A C 1
ATOM 786 O O . GLN A 1 101 ? 16.586 7.439 -23.390 1.00 72.31 101 GLN A O 1
ATOM 791 N N . ASN A 1 102 ? 18.650 6.628 -23.037 1.00 76.25 102 ASN A N 1
ATOM 792 C CA . ASN A 1 102 ? 18.196 5.446 -22.315 1.00 76.25 102 ASN A CA 1
ATOM 793 C C . ASN A 1 102 ? 18.252 5.732 -20.816 1.00 76.25 102 ASN A C 1
ATOM 795 O O . ASN A 1 102 ? 19.243 6.266 -20.312 1.00 76.25 102 ASN A O 1
ATOM 799 N N . ASN A 1 103 ? 17.170 5.415 -20.113 1.00 77.19 103 ASN A N 1
ATOM 800 C CA . ASN A 1 103 ? 17.072 5.636 -18.680 1.00 77.19 103 ASN A CA 1
ATOM 801 C C . ASN A 1 103 ? 16.567 4.370 -18.011 1.00 77.19 103 ASN A C 1
ATOM 803 O O . ASN A 1 103 ? 15.484 3.892 -18.337 1.00 77.19 103 ASN A O 1
ATOM 807 N N . LEU A 1 104 ? 17.311 3.916 -17.007 1.00 82.75 104 LEU A N 1
ATOM 808 C CA . LEU A 1 104 ? 16.838 2.916 -16.071 1.00 82.75 104 LEU A CA 1
ATOM 809 C C . LEU A 1 104 ? 16.513 3.613 -14.754 1.00 82.75 104 LEU A C 1
ATOM 811 O O . LEU A 1 104 ? 17.379 4.205 -14.107 1.00 82.75 104 LEU A O 1
ATOM 815 N N . ILE A 1 105 ? 15.252 3.547 -14.342 1.00 87.06 105 ILE A N 1
ATOM 816 C CA . ILE A 1 105 ? 14.820 4.033 -13.035 1.00 87.06 105 ILE A CA 1
ATOM 817 C C . ILE A 1 105 ? 14.253 2.866 -12.253 1.00 87.06 105 ILE A C 1
ATOM 819 O O . ILE A 1 105 ? 13.285 2.248 -12.674 1.00 87.06 105 ILE A O 1
ATOM 823 N N . THR A 1 106 ? 14.821 2.588 -11.085 1.00 89.69 106 THR A N 1
ATOM 824 C CA . THR A 1 106 ? 14.217 1.649 -10.139 1.00 89.69 106 THR A CA 1
ATOM 825 C C . THR A 1 106 ? 13.397 2.429 -9.124 1.00 89.69 106 THR A C 1
ATOM 827 O O . THR A 1 106 ? 13.940 3.164 -8.290 1.00 89.69 106 THR A O 1
ATOM 830 N N . TYR A 1 107 ? 12.079 2.286 -9.211 1.00 92.12 107 TYR A N 1
ATOM 831 C CA . TYR A 1 107 ? 11.142 2.837 -8.248 1.00 92.12 107 TYR A CA 1
ATOM 832 C C . TYR A 1 107 ? 10.895 1.831 -7.134 1.00 92.12 107 TYR A C 1
ATOM 834 O O . TYR A 1 107 ? 10.491 0.698 -7.377 1.00 92.12 107 TYR A O 1
ATOM 842 N N . LYS A 1 108 ? 11.111 2.268 -5.895 1.00 95.19 108 LYS A N 1
ATOM 843 C CA . LYS A 1 108 ? 10.797 1.494 -4.696 1.00 95.19 108 LYS A CA 1
ATOM 844 C C . LYS A 1 108 ? 9.901 2.326 -3.807 1.00 95.19 108 LYS A C 1
ATOM 846 O O . LYS A 1 108 ? 10.278 3.428 -3.396 1.00 95.19 108 LYS A O 1
ATOM 851 N N . GLN A 1 109 ? 8.745 1.788 -3.461 1.00 97.06 109 GLN A N 1
ATOM 852 C CA . GLN A 1 109 ? 7.824 2.443 -2.548 1.00 97.06 109 GLN A CA 1
ATOM 853 C C . GLN A 1 109 ? 7.374 1.468 -1.489 1.00 97.06 109 GLN A C 1
ATOM 855 O O . GLN A 1 109 ? 7.062 0.322 -1.775 1.00 97.06 109 GLN A O 1
ATOM 860 N N . ARG A 1 110 ? 7.281 1.965 -0.262 1.00 97.62 110 ARG A N 1
ATOM 861 C CA . ARG A 1 110 ? 6.589 1.289 0.827 1.00 97.62 110 ARG A CA 1
ATOM 862 C C . ARG A 1 110 ? 5.739 2.302 1.566 1.00 97.62 110 ARG A C 1
ATOM 864 O O . ARG A 1 110 ? 6.236 3.377 1.919 1.00 97.62 110 ARG A O 1
ATOM 871 N N . TYR A 1 111 ? 4.494 1.953 1.841 1.00 98.06 111 TYR A N 1
ATOM 872 C CA . TYR A 1 111 ? 3.620 2.772 2.662 1.00 98.06 111 TYR A CA 1
ATOM 873 C C . TYR A 1 111 ? 2.848 1.920 3.662 1.00 98.06 111 TYR A C 1
ATOM 875 O O . TYR A 1 111 ? 2.618 0.727 3.466 1.00 98.06 111 TYR A O 1
ATOM 883 N N . ALA A 1 112 ? 2.478 2.555 4.766 1.00 98.44 112 ALA A N 1
ATOM 884 C CA . ALA A 1 112 ? 1.624 1.982 5.782 1.00 98.44 112 ALA A CA 1
ATOM 885 C C . ALA A 1 112 ? 0.552 2.991 6.179 1.00 98.44 112 ALA A C 1
ATOM 887 O O . ALA A 1 112 ? 0.816 4.197 6.266 1.00 98.44 112 ALA A O 1
ATOM 888 N N . THR A 1 113 ? -0.641 2.480 6.444 1.00 98.69 113 THR A N 1
ATOM 889 C CA . THR A 1 113 ? -1.764 3.253 6.958 1.00 98.69 113 THR A CA 1
ATOM 890 C C . THR A 1 113 ? -2.272 2.615 8.241 1.00 98.69 113 THR A C 1
ATOM 892 O O . THR A 1 113 ? -2.215 1.395 8.416 1.00 98.69 113 THR A O 1
ATOM 895 N N . GLN A 1 114 ? -2.750 3.449 9.153 1.00 98.69 114 GLN A N 1
ATOM 896 C CA . GLN A 1 114 ? -3.474 3.004 10.331 1.00 98.69 114 GLN A CA 1
ATOM 897 C C . GLN A 1 114 ? -4.683 3.903 10.516 1.00 98.69 114 GLN A C 1
ATOM 899 O O . GLN A 1 114 ? -4.549 5.114 10.672 1.00 98.69 114 GLN A O 1
ATOM 904 N N . GLU A 1 115 ? -5.853 3.292 10.541 1.00 98.69 115 GLU A N 1
ATOM 905 C CA . GLU A 1 115 ? -7.110 3.952 10.830 1.00 98.69 115 GLU A CA 1
ATOM 906 C C . GLU A 1 115 ? -7.683 3.407 12.135 1.00 98.69 115 GLU A C 1
ATOM 908 O O . GLU A 1 115 ? -7.688 2.196 12.359 1.00 98.69 115 GLU A O 1
ATOM 913 N N . PHE A 1 116 ? -8.173 4.302 12.985 1.00 98.75 116 PHE A N 1
ATOM 914 C CA . PHE A 1 116 ? -8.981 3.967 14.150 1.00 98.75 116 PHE A CA 1
ATOM 915 C C . PHE A 1 116 ? -10.309 4.699 14.039 1.00 98.75 116 PHE A C 1
ATOM 917 O O . PHE A 1 116 ? -10.315 5.907 13.814 1.00 98.75 116 PHE A O 1
ATOM 924 N N . GLN A 1 117 ? -11.414 3.983 14.210 1.00 98.50 117 GLN A N 1
ATOM 925 C CA . GLN A 1 117 ? -12.760 4.537 14.223 1.00 98.50 117 GLN A CA 1
ATOM 926 C C . GLN A 1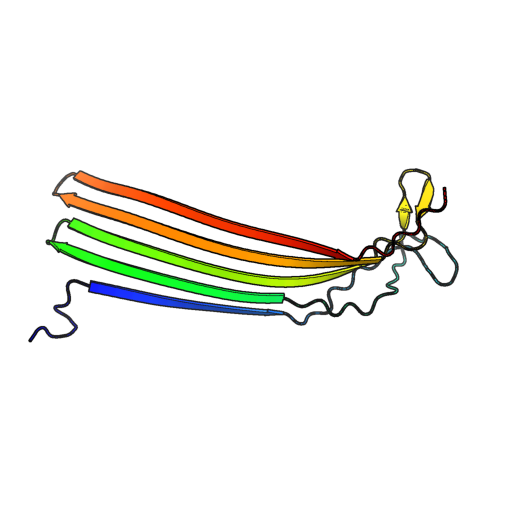 117 ? -13.504 4.077 15.477 1.00 98.50 117 GLN A C 1
ATOM 928 O O . GLN A 1 117 ? -13.410 2.916 15.873 1.00 98.50 117 GLN A O 1
ATOM 933 N N . LEU A 1 118 ? -14.282 4.978 16.063 1.00 98.50 118 LEU A N 1
ATOM 934 C CA . LEU A 1 118 ? -15.322 4.677 17.036 1.00 98.50 118 LEU A CA 1
ATOM 935 C C . LEU A 1 118 ? -16.667 4.986 16.374 1.00 98.50 118 LEU A C 1
ATOM 937 O O . LEU A 1 118 ? -16.891 6.125 15.961 1.00 98.50 118 LEU A O 1
ATOM 941 N N . ASN A 1 119 ? -17.531 3.980 16.251 1.00 98.06 119 ASN A N 1
ATOM 942 C CA . ASN A 1 119 ? -18.829 4.095 15.590 1.00 98.06 119 ASN A CA 1
ATOM 943 C C . ASN A 1 119 ? -19.940 3.820 16.593 1.00 98.06 119 ASN A C 1
ATOM 945 O O . ASN A 1 119 ? -19.921 2.766 17.230 1.00 98.06 119 ASN A O 1
ATOM 949 N N . GLY A 1 120 ? -20.891 4.744 16.709 1.00 97.50 120 GLY A N 1
ATOM 950 C CA . GLY A 1 120 ? -22.035 4.613 17.601 1.00 97.50 120 GLY A CA 1
ATOM 951 C C . GLY A 1 120 ? -23.368 4.806 16.886 1.00 97.50 120 GLY A C 1
ATOM 952 O O . GLY A 1 120 ? -23.475 5.636 15.982 1.00 97.50 120 GLY A O 1
ATOM 953 N N . GLU A 1 121 ? -24.387 4.075 17.321 1.00 97.19 121 GLU A N 1
ATOM 954 C CA . GLU A 1 121 ? -25.758 4.146 16.820 1.00 97.19 121 GLU A CA 1
ATOM 955 C C . GLU A 1 121 ? -26.741 4.075 17.995 1.00 97.19 121 GLU A C 1
ATOM 957 O O . GLU A 1 121 ? -26.819 3.071 18.687 1.00 97.19 121 GLU A O 1
ATOM 962 N N . TYR A 1 122 ? -27.486 5.155 18.236 1.00 93.81 122 TYR A N 1
ATOM 963 C CA . TYR A 1 122 ? -28.449 5.284 19.332 1.00 93.81 122 TYR A CA 1
ATOM 964 C C . TYR A 1 122 ? -29.755 5.883 18.808 1.00 93.81 122 TYR A C 1
ATOM 966 O O . TYR A 1 122 ? -29.795 7.084 18.553 1.00 93.81 122 TYR A O 1
ATOM 974 N N . ASP A 1 123 ? -30.821 5.087 18.688 1.00 91.31 123 ASP A N 1
ATOM 975 C CA . ASP A 1 123 ? -32.186 5.446 18.250 1.00 91.31 123 ASP A CA 1
ATOM 976 C C . ASP A 1 123 ? -32.298 6.417 17.053 1.00 91.31 123 ASP A C 1
ATOM 978 O O . ASP A 1 123 ? -32.694 6.036 15.955 1.00 91.31 123 ASP A O 1
ATOM 982 N N . ARG A 1 124 ? -32.029 7.710 17.273 1.00 94.44 124 ARG A N 1
ATOM 983 C CA . ARG A 1 124 ? -32.132 8.799 16.286 1.00 94.44 124 ARG A CA 1
ATOM 984 C C . ARG A 1 124 ? -30.785 9.411 15.893 1.00 94.44 124 ARG A C 1
ATOM 986 O O . ARG A 1 124 ? -30.767 10.367 15.120 1.00 94.44 124 ARG A O 1
ATOM 993 N N . PHE A 1 125 ? -29.680 8.934 16.457 1.00 95.25 125 PHE A N 1
ATOM 994 C CA . PHE A 1 125 ? -28.353 9.510 16.291 1.00 95.25 125 PHE A CA 1
ATOM 995 C C . PHE A 1 125 ? -27.319 8.433 15.975 1.00 95.25 125 PHE A C 1
ATOM 997 O O . PHE A 1 125 ? -27.127 7.499 16.748 1.00 95.25 125 PHE A O 1
ATOM 1004 N N . SER A 1 126 ? -26.601 8.616 14.873 1.00 97.12 126 SER A N 1
ATOM 1005 C CA . SER A 1 126 ? -25.464 7.780 14.494 1.00 97.12 126 SER A CA 1
ATOM 1006 C C . SER A 1 126 ? -24.242 8.667 14.305 1.00 97.12 126 SER A C 1
ATOM 1008 O O . SER A 1 126 ? -24.353 9.779 13.780 1.00 97.12 126 SER A O 1
ATOM 1010 N N . TYR A 1 127 ? -23.076 8.190 14.727 1.00 97.31 127 TYR A N 1
ATOM 1011 C CA . TYR A 1 127 ? -21.833 8.942 14.620 1.00 97.31 127 TYR A CA 1
ATOM 1012 C C . TYR A 1 127 ? -20.630 8.044 14.345 1.00 97.31 127 TYR A C 1
ATOM 1014 O O . TYR A 1 127 ? -20.577 6.890 14.767 1.00 97.31 127 TYR A O 1
ATOM 1022 N N . THR A 1 128 ? -19.625 8.632 13.699 1.00 98.06 128 THR A N 1
ATOM 1023 C CA . THR A 1 128 ? -18.296 8.047 13.516 1.00 98.06 128 THR A CA 1
ATOM 1024 C C . THR A 1 128 ? -17.252 9.092 13.872 1.00 98.06 128 THR A C 1
ATOM 1026 O O . THR A 1 128 ? -17.249 10.197 13.331 1.00 98.06 128 THR A O 1
ATOM 1029 N N . LEU A 1 129 ? -16.349 8.733 14.776 1.00 97.94 129 LEU A N 1
ATOM 1030 C CA . LEU A 1 129 ? -15.157 9.508 15.100 1.00 97.94 129 LEU A CA 1
ATOM 1031 C C . LEU A 1 129 ? -13.949 8.700 14.654 1.00 97.94 129 LEU A C 1
ATOM 1033 O O . LEU A 1 129 ? -13.898 7.503 14.922 1.00 97.94 129 LEU A O 1
ATOM 1037 N N . GLY A 1 130 ? -12.969 9.322 14.003 1.00 98.00 130 GLY A N 1
ATOM 1038 C CA . GLY A 1 130 ? -11.811 8.578 13.527 1.00 98.00 130 GLY A CA 1
ATOM 1039 C C . GLY A 1 130 ? -10.527 9.382 13.448 1.00 98.00 130 GLY A C 1
ATOM 1040 O O . GLY A 1 130 ? -10.536 10.608 13.347 1.00 98.00 130 GLY A O 1
ATOM 1041 N N . VAL A 1 131 ? -9.415 8.653 13.494 1.00 98.56 131 VAL A N 1
ATOM 1042 C CA . VAL A 1 131 ? -8.059 9.161 13.285 1.00 98.56 131 VAL A CA 1
ATOM 1043 C C . VAL A 1 131 ? -7.379 8.287 12.243 1.00 98.56 131 VAL A C 1
ATOM 1045 O O . VAL A 1 131 ? -7.460 7.060 12.300 1.00 98.56 131 VAL A O 1
ATOM 1048 N N . TYR A 1 132 ? -6.685 8.931 11.309 1.00 98.38 132 TYR A N 1
ATOM 1049 C CA . TYR A 1 132 ? -5.965 8.277 10.228 1.00 98.38 132 TYR A CA 1
ATOM 1050 C C . TYR A 1 132 ? -4.493 8.688 10.240 1.00 98.38 132 TYR A C 1
ATOM 1052 O O . TYR A 1 132 ? -4.161 9.871 10.323 1.00 98.38 132 TYR A O 1
ATOM 1060 N N . LEU A 1 133 ? -3.612 7.699 10.147 1.00 98.50 133 LEU A N 1
ATOM 1061 C CA . LEU A 1 133 ? -2.167 7.859 10.086 1.00 98.50 133 LEU A CA 1
ATOM 1062 C C . LEU A 1 133 ? -1.664 7.298 8.760 1.00 98.50 133 LEU A C 1
ATOM 1064 O O . LEU A 1 133 ? -2.017 6.184 8.374 1.00 98.50 133 LEU A O 1
ATOM 1068 N N . TYR A 1 134 ? -0.789 8.051 8.101 1.00 98.50 134 TYR A N 1
ATOM 1069 C CA . TYR A 1 134 ? -0.141 7.660 6.855 1.00 98.50 134 TYR A CA 1
ATOM 1070 C C . TYR A 1 134 ? 1.365 7.839 6.974 1.00 98.50 134 TYR A C 1
ATOM 1072 O O . TYR A 1 134 ? 1.844 8.876 7.439 1.00 98.50 134 TYR A O 1
ATOM 1080 N N . LYS A 1 135 ? 2.121 6.837 6.530 1.00 98.38 135 LYS A N 1
ATOM 1081 C CA . LYS A 1 135 ? 3.572 6.933 6.413 1.00 98.38 135 LYS A CA 1
ATOM 1082 C C . LYS A 1 135 ? 4.041 6.270 5.137 1.00 98.38 135 LYS A C 1
ATOM 1084 O O . LYS A 1 135 ? 3.729 5.113 4.885 1.00 98.38 135 LYS A O 1
ATOM 1089 N N . GLU A 1 136 ? 4.893 6.974 4.410 1.00 98.19 136 GLU A N 1
ATOM 1090 C CA . GLU A 1 136 ? 5.455 6.503 3.156 1.00 98.19 136 GLU A CA 1
ATOM 1091 C C . GLU A 1 136 ? 6.961 6.720 3.098 1.00 98.19 136 GLU A C 1
ATOM 1093 O O . GLU A 1 136 ? 7.520 7.649 3.688 1.00 98.19 136 GLU A O 1
ATOM 1098 N N . ARG A 1 137 ? 7.624 5.835 2.357 1.00 97.56 137 ARG A N 1
ATOM 1099 C CA . ARG A 1 137 ? 8.956 6.070 1.829 1.00 97.56 137 ARG A CA 1
ATOM 1100 C C . ARG A 1 137 ? 8.973 5.695 0.356 1.00 97.56 137 ARG A C 1
ATOM 1102 O O . ARG A 1 137 ? 8.851 4.518 0.026 1.00 97.56 137 ARG A O 1
ATOM 1109 N N . PHE A 1 138 ? 9.219 6.692 -0.479 1.00 96.12 138 PHE A N 1
ATOM 1110 C CA . PHE A 1 138 ? 9.444 6.537 -1.908 1.00 96.12 138 PHE A CA 1
ATOM 1111 C C . PHE A 1 138 ? 10.920 6.777 -2.241 1.00 96.12 138 PHE A C 1
ATOM 1113 O O . PHE A 1 138 ? 11.566 7.655 -1.660 1.00 96.12 138 PHE A O 1
ATOM 1120 N N . ARG A 1 139 ? 11.471 5.973 -3.148 1.00 94.69 139 ARG A N 1
ATOM 1121 C CA . ARG A 1 139 ? 12.835 6.084 -3.666 1.00 94.69 139 ARG A CA 1
ATOM 1122 C C . ARG A 1 139 ? 12.813 5.869 -5.172 1.00 94.69 139 ARG A C 1
ATOM 1124 O O . ARG A 1 139 ? 12.197 4.923 -5.648 1.00 94.69 139 ARG A O 1
ATOM 1131 N N . ALA A 1 140 ? 13.532 6.727 -5.882 1.00 91.69 140 ALA A N 1
ATOM 1132 C CA . ALA A 1 140 ? 13.812 6.575 -7.300 1.00 91.69 140 ALA A CA 1
ATOM 1133 C C . ALA A 1 140 ? 15.331 6.522 -7.477 1.00 91.69 140 ALA A C 1
ATOM 1135 O O . ALA A 1 140 ? 16.023 7.520 -7.271 1.00 91.69 140 ALA A O 1
ATOM 1136 N N . GLU A 1 141 ? 15.846 5.345 -7.807 1.00 88.94 141 GLU A N 1
ATOM 1137 C CA . GLU A 1 141 ? 17.255 5.127 -8.128 1.00 88.94 141 GLU A CA 1
ATOM 1138 C C . GLU A 1 141 ? 17.388 5.269 -9.643 1.00 88.94 141 GLU A C 1
ATOM 1140 O O . GLU A 1 141 ? 16.848 4.454 -10.386 1.00 88.94 141 GLU A O 1
ATOM 1145 N N . ARG A 1 142 ? 18.021 6.352 -10.103 1.00 83.88 142 ARG A N 1
ATOM 1146 C CA . ARG A 1 142 ? 18.192 6.628 -11.532 1.00 83.88 142 ARG A CA 1
ATOM 1147 C C . ARG A 1 142 ? 19.600 6.246 -11.952 1.00 83.88 142 ARG A C 1
ATOM 1149 O O . ARG A 1 142 ? 20.557 6.781 -11.397 1.00 83.88 142 ARG A O 1
ATOM 1156 N N . ASP A 1 143 ? 19.694 5.379 -12.945 1.00 74.38 143 ASP A N 1
ATOM 1157 C CA . ASP A 1 143 ? 20.901 5.179 -13.730 1.00 74.38 143 ASP A CA 1
ATOM 1158 C C . ASP A 1 143 ? 20.679 5.842 -15.093 1.00 74.38 143 ASP A C 1
ATOM 1160 O O . ASP A 1 143 ? 19.812 5.448 -15.880 1.00 74.38 143 ASP A O 1
ATOM 1164 N N . SER A 1 144 ? 21.373 6.956 -15.309 1.00 61.03 144 SER A N 1
ATOM 1165 C CA . SER A 1 144 ? 21.220 7.789 -16.498 1.00 61.03 144 SER A CA 1
ATOM 1166 C C . SER A 1 144 ? 22.533 7.775 -17.266 1.00 61.03 144 SER A C 1
ATOM 1168 O O . SER A 1 144 ? 23.491 8.445 -16.880 1.00 61.03 144 SER A O 1
ATOM 1170 N N . LEU A 1 145 ? 22.574 7.053 -18.385 1.00 54.81 145 LEU A N 1
ATOM 1171 C CA . LEU A 1 145 ? 23.647 7.176 -19.371 1.00 54.81 145 LEU A CA 1
ATOM 1172 C C . LEU A 1 145 ? 23.371 8.400 -20.255 1.00 54.81 145 LEU A C 1
ATOM 1174 O O . LEU A 1 145 ? 23.092 8.283 -21.445 1.00 54.81 145 LEU A O 1
ATOM 1178 N N . THR A 1 146 ? 23.419 9.595 -19.666 1.00 47.09 146 THR A N 1
ATOM 1179 C CA . THR A 1 146 ? 23.263 10.850 -20.409 1.00 47.09 146 THR A CA 1
ATOM 1180 C C . THR A 1 146 ? 24.644 11.401 -20.744 1.00 47.09 146 THR A C 1
ATOM 1182 O O . THR A 1 146 ? 25.292 12.018 -19.900 1.00 47.09 146 THR A O 1
ATOM 1185 N N . PHE A 1 147 ? 25.112 11.210 -21.980 1.00 40.50 147 PHE A N 1
ATOM 1186 C CA . PHE A 1 147 ? 26.248 11.980 -22.491 1.00 40.50 147 PHE A CA 1
ATOM 1187 C C . PHE A 1 147 ? 25.714 13.262 -23.142 1.00 40.50 147 PHE A C 1
ATOM 1189 O O . PHE A 1 147 ? 25.157 13.236 -24.237 1.00 40.50 147 PHE A O 1
ATOM 1196 N N . SER A 1 148 ? 25.847 14.389 -22.441 1.00 33.06 148 SER A N 1
ATOM 1197 C CA . SER A 1 148 ? 25.625 15.714 -23.024 1.00 33.06 148 SER A CA 1
ATOM 1198 C C . SER A 1 148 ? 26.896 16.133 -23.757 1.00 33.06 148 SER A C 1
ATOM 1200 O O . SER A 1 148 ? 27.883 16.475 -23.109 1.00 33.06 148 SER A O 1
ATOM 1202 N N . VAL A 1 149 ? 26.886 16.131 -25.092 1.00 35.09 149 VAL A N 1
ATOM 1203 C CA . VAL A 1 149 ? 27.872 16.906 -25.862 1.00 35.09 149 VAL A CA 1
ATOM 1204 C C . VAL A 1 149 ? 27.371 18.346 -25.876 1.00 35.09 149 VAL A C 1
ATOM 1206 O O . VAL A 1 149 ? 26.307 18.609 -26.435 1.00 35.09 149 VAL A O 1
ATOM 1209 N N . ALA A 1 150 ? 28.078 19.230 -25.171 1.00 35.22 150 ALA A N 1
ATOM 1210 C CA . ALA A 1 150 ? 27.898 20.676 -25.291 1.00 35.22 150 ALA A CA 1
ATOM 1211 C C . ALA A 1 150 ? 28.473 21.179 -26.621 1.00 35.22 150 ALA A C 1
ATOM 1213 O O . ALA A 1 150 ? 29.483 20.590 -27.075 1.00 35.22 150 ALA A O 1
#

pLDDT: mean 83.92, std 16.34, range [33.06, 98.81]

InterPro domains:
  IPR036942 TonB-dependent receptor-like, beta-barrel domain superfamily [G3DSA:2.40.170.20] (1-149)

Secondary structure (DSSP, 8-state):
---GGG-SEEEEEEEEEEEE----PPPBSEETTTTEE-TT--B--------EEEEEEEEEEEEEEETTEEEEEEEEEEEEEEEEEEE--EE-TTS-EE---EEEEEEEEEEEEEEEEEEEEETTEEEEEEEEEEEEEEEEEEEE------

Radius of gyration: 25.85 Å; chains: 1; bounding box: 60×44×66 Å

Organism: NCBI:txid2499852

Foldseek 3Di:
DDDPVRAQKDKDKDKDWDKDQDQPAAWAQADLVPRDGDPVDTDGPDSDRWIKTKIKMKMWMKGDPDPFKIKIKIKMKMKMWTWDWYWPFAQDPVRDGQSTWIKIKIKIKIKMKMKIWMWGDDDPDTDIDMDMDIDMDIDIDIDTPRDDDD

Sequence (150 aa):
RLAPQDSPWDVQLTLAGTFDRGDTTSYTPFNPANGHFDKFKTYSSLDPKNKLDQGSAVLRAIYSIDDHLNFKSVTAWSEFDQPVDYDNSGQANSGTASPIQNNLITYKQRYATQEFQLNGEYDRFSYTLGVYLYKERFRAERDSLTFSVA